Protein AF-A0A930E2F4-F1 (afdb_monomer_lite)

pLDDT: mean 85.82, std 9.88, range [59.75, 95.5]

Structure (mmCIF, N/CA/C/O backbone):
data_AF-A0A930E2F4-F1
#
_entry.id   AF-A0A930E2F4-F1
#
loop_
_atom_site.group_PDB
_atom_site.id
_atom_site.type_symbol
_atom_site.label_atom_id
_atom_site.label_alt_id
_atom_site.label_comp_id
_atom_site.label_asym_id
_atom_site.label_entity_id
_atom_site.label_seq_id
_atom_site.pdbx_PDB_ins_code
_atom_site.Cartn_x
_atom_site.Cartn_y
_atom_site.Cartn_z
_atom_site.occupancy
_atom_site.B_iso_or_equiv
_atom_site.auth_seq_id
_atom_site.auth_comp_id
_atom_site.auth_asym_id
_atom_site.auth_atom_id
_atom_site.pdbx_PDB_model_num
ATOM 1 N N . LYS A 1 1 ? 18.935 -7.660 -10.375 1.00 81.75 1 LYS A N 1
ATOM 2 C CA . LYS A 1 1 ? 17.566 -8.144 -10.692 1.00 81.75 1 LYS A CA 1
ATOM 3 C C . LYS A 1 1 ? 16.719 -7.061 -11.362 1.00 81.75 1 LYS A C 1
ATOM 5 O O . LYS A 1 1 ? 16.325 -7.275 -12.493 1.00 81.75 1 LYS A O 1
ATOM 10 N N . SER A 1 2 ? 16.497 -5.896 -10.746 1.00 85.94 2 SER A N 1
ATOM 11 C CA . SER A 1 2 ? 15.610 -4.852 -11.299 1.00 85.94 2 SER A CA 1
ATOM 12 C C . SER A 1 2 ? 16.050 -4.289 -12.659 1.00 85.94 2 SER A C 1
ATOM 14 O O . SER A 1 2 ? 15.217 -4.160 -13.542 1.00 85.94 2 SER A O 1
ATOM 16 N N . ILE A 1 3 ? 17.350 -4.043 -12.869 1.00 92.00 3 ILE A N 1
ATOM 17 C CA . ILE A 1 3 ? 17.878 -3.559 -14.163 1.00 92.00 3 ILE A CA 1
ATOM 18 C C . ILE A 1 3 ? 17.581 -4.557 -15.293 1.00 92.00 3 ILE A C 1
ATOM 20 O O . ILE A 1 3 ? 17.032 -4.176 -16.311 1.00 92.00 3 ILE A O 1
ATOM 24 N N . GLN A 1 4 ? 17.803 -5.854 -15.061 1.00 95.50 4 GLN A N 1
ATOM 25 C CA . GLN A 1 4 ? 17.511 -6.905 -16.046 1.00 95.50 4 GLN A CA 1
ATOM 26 C C . GLN A 1 4 ? 16.018 -7.011 -16.397 1.00 95.50 4 GLN A C 1
ATOM 28 O O . GLN A 1 4 ? 15.672 -7.430 -17.496 1.00 95.50 4 GLN A O 1
ATOM 33 N N . ILE A 1 5 ? 15.124 -6.680 -15.458 1.00 93.50 5 ILE A N 1
ATOM 34 C CA . ILE A 1 5 ? 13.680 -6.628 -15.721 1.00 93.50 5 ILE A CA 1
ATOM 35 C C . ILE A 1 5 ? 13.366 -5.433 -16.626 1.00 93.50 5 ILE A C 1
ATOM 37 O O . ILE A 1 5 ? 12.625 -5.588 -17.589 1.00 93.50 5 ILE A O 1
ATOM 41 N N . LEU A 1 6 ? 13.956 -4.268 -16.345 1.00 93.94 6 LEU A N 1
ATOM 42 C CA . LEU A 1 6 ? 13.782 -3.067 -17.161 1.00 93.94 6 LEU A CA 1
ATOM 43 C C . LEU A 1 6 ? 14.352 -3.252 -18.574 1.00 93.94 6 LEU A C 1
ATOM 45 O O . LEU A 1 6 ? 13.663 -2.933 -19.538 1.00 93.94 6 LEU A O 1
ATOM 49 N N . ASP A 1 7 ? 15.523 -3.879 -18.706 1.00 94.00 7 ASP A N 1
ATOM 50 C CA . ASP A 1 7 ? 16.130 -4.194 -20.004 1.00 94.00 7 ASP A CA 1
ATOM 51 C C . ASP A 1 7 ? 15.224 -5.106 -20.845 1.00 94.00 7 ASP A C 1
ATOM 53 O O . ASP A 1 7 ? 15.017 -4.854 -22.030 1.00 94.00 7 ASP A O 1
ATOM 57 N N . LY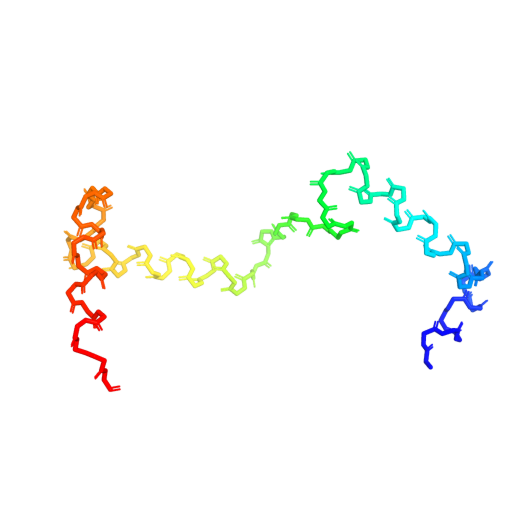S A 1 8 ? 14.606 -6.129 -20.231 1.00 95.44 8 LYS A N 1
ATOM 58 C CA . LY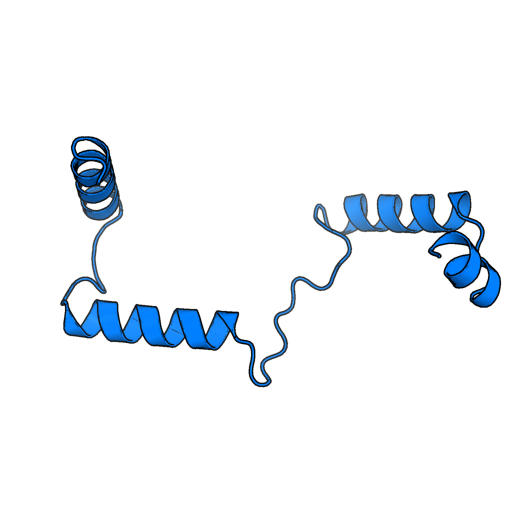S A 1 8 ? 13.619 -6.995 -20.909 1.00 95.44 8 LYS A CA 1
ATOM 59 C C . LYS A 1 8 ? 12.368 -6.243 -21.367 1.00 95.44 8 LYS A C 1
ATOM 61 O O . LYS A 1 8 ? 11.725 -6.674 -22.318 1.00 95.44 8 LYS A O 1
ATOM 66 N N . LEU A 1 9 ? 12.018 -5.151 -20.690 1.00 92.00 9 LEU A N 1
ATOM 67 C CA . LEU A 1 9 ? 10.904 -4.269 -21.044 1.00 92.00 9 LEU A CA 1
ATOM 68 C C . LEU A 1 9 ? 11.324 -3.149 -22.015 1.00 92.00 9 LEU A C 1
ATOM 70 O O . LEU A 1 9 ? 10.490 -2.321 -22.370 1.00 92.00 9 LEU A O 1
ATOM 74 N N . GLY A 1 10 ? 12.596 -3.098 -22.434 1.00 94.19 10 GLY A N 1
ATOM 75 C CA . GLY A 1 10 ? 13.128 -2.035 -23.291 1.00 94.19 10 GLY A CA 1
ATOM 76 C C . GLY A 1 10 ? 13.226 -0.672 -22.597 1.00 94.19 10 GLY A C 1
ATOM 77 O O . GLY A 1 10 ? 13.232 0.363 -23.260 1.00 94.19 10 GLY A O 1
ATOM 78 N N . LEU A 1 11 ? 13.274 -0.652 -21.262 1.00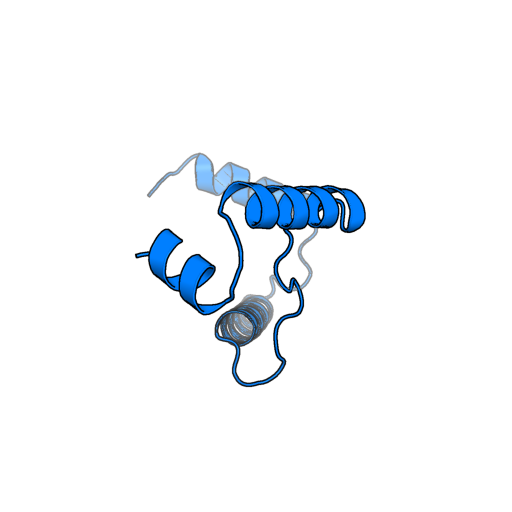 92.81 11 LEU A N 1
ATOM 79 C CA . LEU A 1 11 ? 13.305 0.562 -20.451 1.00 92.81 11 LEU A CA 1
ATOM 80 C C . LEU A 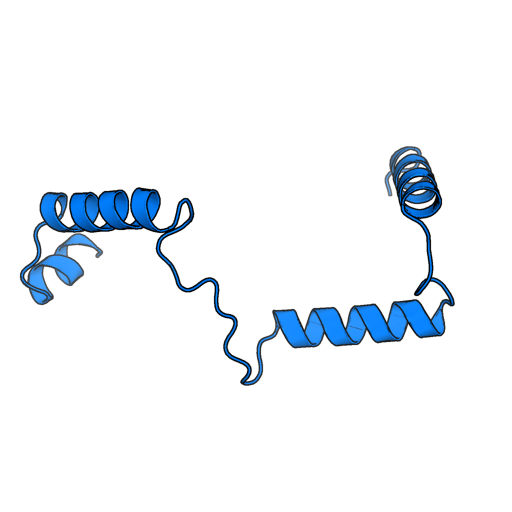1 11 ? 14.666 0.738 -19.785 1.00 92.81 11 LEU A C 1
ATOM 82 O O . LEU A 1 11 ? 15.210 -0.179 -19.182 1.00 92.81 11 LEU A O 1
ATOM 86 N N . SER A 1 12 ? 15.181 1.965 -19.808 1.00 95.19 12 SER A N 1
ATOM 87 C CA . SER A 1 12 ? 16.330 2.328 -18.979 1.00 95.19 12 SER A CA 1
ATOM 88 C C . SER A 1 12 ? 15.887 2.679 -17.557 1.00 95.19 12 SER A C 1
ATOM 90 O O . SER A 1 12 ? 14.784 3.192 -17.338 1.00 95.19 12 SER A O 1
ATOM 92 N N . LEU A 1 13 ? 16.773 2.469 -16.580 1.00 92.75 13 LEU A N 1
ATOM 93 C CA . LEU A 1 13 ? 16.517 2.852 -15.189 1.00 92.75 13 LEU A CA 1
ATOM 94 C C . LEU A 1 13 ? 16.141 4.344 -15.035 1.00 92.75 13 LEU A C 1
ATOM 96 O O . LEU A 1 13 ? 15.146 4.623 -14.362 1.00 92.75 13 LEU A O 1
ATOM 100 N N . PRO A 1 14 ? 16.834 5.310 -15.676 1.00 94.62 14 PRO A N 1
ATOM 101 C CA . PRO A 1 14 ? 16.436 6.715 -15.600 1.00 94.62 14 PRO A CA 1
ATOM 102 C C . PRO A 1 14 ? 15.055 6.992 -16.205 1.00 94.62 14 PRO A C 1
ATOM 104 O O . PRO A 1 14 ? 14.305 7.796 -15.656 1.00 94.62 14 PRO A O 1
ATOM 107 N N . ALA A 1 15 ? 14.697 6.338 -17.317 1.00 94.62 15 ALA A N 1
ATOM 108 C CA . ALA A 1 15 ? 13.378 6.504 -17.928 1.00 94.62 15 ALA A CA 1
ATOM 109 C C . ALA A 1 15 ? 12.266 5.992 -17.003 1.00 94.62 15 ALA A C 1
ATOM 111 O O . ALA A 1 15 ? 11.293 6.705 -16.764 1.00 94.62 15 ALA A O 1
ATOM 112 N N . TYR A 1 16 ? 12.459 4.808 -16.416 1.00 92.62 16 TYR A N 1
ATOM 113 C CA . TYR A 1 16 ? 11.522 4.223 -15.460 1.00 92.62 16 TYR A CA 1
ATOM 114 C C . TYR A 1 16 ? 11.301 5.123 -14.235 1.00 92.62 16 TYR A C 1
ATOM 116 O O . TYR A 1 16 ? 10.163 5.401 -13.863 1.00 92.62 16 TYR A O 1
ATOM 124 N N . LEU A 1 17 ? 12.374 5.653 -13.638 1.00 92.19 17 LEU A N 1
ATOM 125 C CA . LEU A 1 17 ? 12.254 6.539 -12.476 1.00 92.19 17 LEU A CA 1
ATOM 126 C C . LEU A 1 17 ? 11.506 7.837 -12.803 1.00 92.19 17 LEU A C 1
ATOM 128 O O . LEU A 1 17 ? 10.670 8.264 -12.011 1.00 92.19 17 LEU A O 1
ATOM 132 N N . ARG A 1 18 ? 11.739 8.443 -13.976 1.00 93.75 18 ARG A N 1
ATOM 133 C CA . ARG A 1 18 ? 10.986 9.637 -14.405 1.00 93.75 18 ARG A CA 1
ATOM 134 C C . ARG A 1 18 ? 9.493 9.353 -14.544 1.00 93.75 18 ARG A C 1
ATOM 136 O O . ARG A 1 18 ? 8.689 10.175 -14.117 1.00 93.75 18 ARG A O 1
ATOM 143 N N . MET A 1 19 ? 9.126 8.195 -15.092 1.00 90.25 19 MET A N 1
ATOM 144 C CA . MET A 1 19 ? 7.724 7.775 -15.198 1.00 90.25 19 MET A CA 1
ATOM 145 C C . MET A 1 19 ? 7.077 7.628 -13.814 1.00 90.25 19 MET A C 1
ATOM 147 O O . MET A 1 19 ? 5.979 8.135 -13.596 1.00 90.25 19 MET A O 1
ATOM 151 N N . CYS A 1 20 ? 7.774 7.007 -12.856 1.00 88.06 20 CYS A N 1
ATOM 152 C CA . CYS A 1 20 ? 7.288 6.885 -11.479 1.00 88.06 20 CYS A CA 1
ATOM 153 C C . CYS A 1 20 ? 7.095 8.250 -10.807 1.00 88.06 20 CYS A C 1
ATOM 155 O O . CYS A 1 20 ? 6.079 8.462 -10.155 1.00 88.06 20 CYS A O 1
ATOM 157 N N . MET A 1 21 ? 8.037 9.181 -10.988 1.00 91.38 21 MET A N 1
ATOM 158 C CA . MET A 1 21 ? 7.952 10.537 -10.425 1.00 91.38 21 MET A CA 1
ATOM 159 C C . MET A 1 21 ? 6.814 11.353 -11.041 1.00 91.38 21 MET A C 1
ATOM 161 O O . MET A 1 21 ? 6.085 12.032 -10.324 1.00 91.38 21 MET A O 1
ATOM 165 N N . ALA A 1 22 ? 6.613 11.249 -12.357 1.00 90.88 22 ALA A N 1
ATOM 166 C CA . ALA A 1 22 ? 5.475 11.878 -13.018 1.00 90.88 22 ALA A CA 1
ATOM 167 C C . ALA A 1 22 ? 4.148 11.360 -12.444 1.00 90.88 22 ALA A C 1
ATOM 169 O O . ALA A 1 22 ? 3.256 12.148 -12.138 1.00 90.88 22 ALA A O 1
ATOM 170 N N . ARG A 1 23 ? 4.049 10.044 -12.222 1.00 85.44 23 ARG A N 1
ATOM 171 C CA . ARG A 1 23 ? 2.849 9.427 -11.655 1.00 85.44 23 ARG A CA 1
ATOM 172 C C . ARG A 1 23 ? 2.638 9.770 -10.178 1.00 85.44 23 ARG A C 1
ATOM 174 O O . ARG A 1 23 ? 1.508 10.031 -9.798 1.00 85.44 23 ARG A O 1
ATOM 181 N N . LEU A 1 24 ? 3.706 9.851 -9.380 1.00 87.75 24 LEU A N 1
ATOM 182 C CA . LEU A 1 24 ? 3.657 10.332 -7.990 1.00 87.75 24 LEU A CA 1
ATOM 183 C C . LEU A 1 24 ? 3.023 11.725 -7.896 1.00 87.75 24 LEU A C 1
ATOM 185 O O . LEU A 1 24 ? 2.130 11.950 -7.083 1.00 87.75 24 LEU A O 1
ATOM 189 N N . ASN A 1 25 ? 3.474 12.646 -8.751 1.00 86.62 25 ASN A N 1
ATOM 190 C CA . ASN A 1 25 ? 2.958 14.012 -8.778 1.00 86.62 25 ASN A CA 1
ATOM 191 C C . ASN A 1 25 ? 1.511 14.068 -9.280 1.00 86.62 25 ASN A C 1
ATOM 193 O O . ASN A 1 25 ? 0.707 14.813 -8.731 1.00 86.62 25 ASN A O 1
ATOM 197 N N . GLN A 1 26 ? 1.178 13.287 -10.312 1.00 83.12 26 GLN A N 1
ATOM 198 C CA . GLN A 1 26 ? -0.170 13.257 -10.880 1.00 83.12 26 GLN A CA 1
ATOM 199 C C . GLN A 1 26 ? -1.207 12.706 -9.892 1.00 83.12 26 GLN A C 1
ATOM 201 O O . GLN A 1 26 ? -2.301 13.251 -9.791 1.00 83.12 26 GLN A O 1
ATOM 206 N N . GLU A 1 27 ? -0.868 11.639 -9.171 1.00 80.69 27 GLU A N 1
ATOM 207 C CA . GLU A 1 27 ? -1.768 10.986 -8.212 1.00 80.69 27 GLU A CA 1
ATOM 208 C C . GLU A 1 27 ? -1.721 11.644 -6.818 1.00 80.69 27 GLU A C 1
ATOM 210 O O . GLU A 1 27 ? -2.466 11.246 -5.926 1.00 80.69 27 GLU A O 1
ATOM 215 N N . ASN A 1 28 ? -0.829 12.626 -6.607 1.00 80.75 28 ASN A N 1
ATOM 216 C CA . ASN A 1 28 ? -0.511 13.212 -5.297 1.00 80.75 28 ASN A CA 1
ATOM 217 C C . ASN A 1 28 ? -0.316 12.135 -4.208 1.00 80.75 28 ASN A C 1
ATOM 219 O O . ASN A 1 28 ? -0.814 12.237 -3.085 1.00 80.75 28 ASN A O 1
ATOM 223 N N . GLY A 1 29 ? 0.358 11.047 -4.581 1.00 75.44 29 GLY A N 1
ATOM 224 C CA . GLY A 1 29 ? 0.335 9.794 -3.840 1.00 75.44 29 GLY A CA 1
ATOM 225 C C . GLY A 1 29 ? 1.134 8.697 -4.537 1.00 75.44 29 GLY A C 1
ATOM 226 O O . GLY A 1 29 ? 1.662 8.881 -5.629 1.00 75.44 29 GLY A O 1
ATOM 227 N N . ILE A 1 30 ? 1.267 7.545 -3.882 1.00 78.81 30 ILE A N 1
ATOM 228 C CA . ILE A 1 30 ? 2.121 6.440 -4.338 1.00 78.81 30 ILE A CA 1
ATOM 229 C C . ILE A 1 30 ? 1.609 5.885 -5.688 1.00 78.81 30 ILE A C 1
ATOM 231 O O . ILE A 1 30 ? 0.420 5.604 -5.806 1.00 78.81 30 ILE A O 1
ATOM 235 N N . PRO A 1 31 ? 2.477 5.630 -6.692 1.00 65.75 31 PRO A N 1
ATOM 236 C CA . PRO A 1 31 ? 2.081 5.282 -8.058 1.00 65.75 31 PRO A CA 1
ATOM 237 C C . PRO A 1 31 ? 1.758 3.783 -8.206 1.00 65.75 31 PRO A C 1
ATOM 239 O O . PRO A 1 31 ? 2.041 3.171 -9.237 1.00 65.75 31 PRO A O 1
ATOM 242 N N . PHE A 1 32 ? 1.203 3.175 -7.158 1.00 66.94 32 PHE A N 1
ATOM 243 C CA . PHE A 1 32 ? 0.687 1.810 -7.154 1.00 66.94 32 PHE A CA 1
ATOM 244 C C . PHE A 1 32 ? -0.825 1.867 -6.966 1.00 66.94 32 PHE A C 1
ATOM 246 O O . PHE A 1 32 ? -1.348 2.821 -6.397 1.00 66.94 32 PHE A O 1
ATOM 253 N N . SER A 1 33 ? -1.534 0.843 -7.440 1.00 65.06 33 SER A N 1
ATOM 254 C CA . SER A 1 33 ? -2.983 0.762 -7.265 1.00 65.06 33 SER A CA 1
ATOM 255 C C . SER A 1 33 ? -3.341 0.834 -5.777 1.00 65.06 33 SER A C 1
ATOM 257 O O . SER A 1 33 ? -3.118 -0.123 -5.041 1.00 65.06 33 SER A O 1
ATOM 259 N N . MET A 1 34 ? -3.928 1.957 -5.354 1.00 60.03 34 MET A N 1
ATOM 260 C CA . MET A 1 34 ? -4.615 2.092 -4.064 1.00 60.03 34 MET A CA 1
ATOM 261 C C . MET A 1 34 ? -5.948 1.332 -4.041 1.00 60.03 34 MET A C 1
ATOM 263 O O . MET A 1 34 ? -6.576 1.218 -2.990 1.00 60.03 34 MET A O 1
ATOM 267 N N . ASN A 1 35 ? -6.377 0.787 -5.183 1.00 59.75 35 ASN A N 1
ATOM 268 C CA . ASN A 1 35 ? -7.582 -0.021 -5.257 1.00 59.75 35 ASN A CA 1
ATOM 269 C C . ASN A 1 35 ? -7.299 -1.402 -4.681 1.00 59.75 35 ASN A C 1
ATOM 271 O O . ASN A 1 35 ? -6.446 -2.145 -5.175 1.00 59.75 35 ASN A O 1
ATOM 275 N N . ILE A 1 36 ? -8.050 -1.736 -3.640 1.00 64.75 36 ILE A N 1
ATOM 276 C CA . ILE A 1 36 ? -8.074 -3.070 -3.068 1.00 64.75 36 ILE A CA 1
ATOM 277 C C . ILE A 1 36 ? -8.994 -3.915 -3.947 1.00 64.75 36 ILE A C 1
ATOM 279 O O . ILE A 1 36 ? -10.193 -3.651 -4.017 1.00 64.75 36 ILE A O 1
ATOM 283 N N . SER A 1 37 ? -8.443 -4.925 -4.626 1.00 67.19 37 SER A N 1
ATOM 284 C CA . SER A 1 37 ? -9.254 -5.883 -5.378 1.00 67.19 37 SER A CA 1
ATOM 285 C C . SER A 1 37 ? -10.288 -6.519 -4.435 1.00 67.19 37 SER A C 1
ATOM 287 O O . SER A 1 37 ? -9.904 -6.986 -3.358 1.00 67.19 37 SER A O 1
ATOM 289 N N . PRO A 1 38 ? -11.583 -6.559 -4.801 1.00 62.44 38 PRO A N 1
ATOM 290 C CA . PRO A 1 38 ? -12.643 -7.078 -3.928 1.00 62.44 38 PRO A CA 1
ATOM 291 C C . PRO A 1 38 ? -12.512 -8.588 -3.658 1.00 62.44 38 PRO A C 1
ATOM 293 O O . PRO A 1 38 ? -13.142 -9.128 -2.749 1.00 62.44 38 PRO A O 1
ATOM 296 N N . GLU A 1 39 ? -11.672 -9.270 -4.431 1.00 63.81 39 GLU A N 1
ATOM 297 C CA . GLU A 1 39 ? -11.465 -10.710 -4.397 1.00 63.81 39 GLU A CA 1
ATOM 298 C C . GLU A 1 39 ? -10.508 -11.096 -3.260 1.00 63.81 39 GLU A C 1
ATOM 300 O O . GLU A 1 39 ? -9.307 -10.844 -3.322 1.00 63.81 39 GLU A O 1
ATOM 305 N N . ASN A 1 40 ? -11.055 -11.700 -2.199 1.00 69.31 40 ASN A N 1
ATOM 306 C CA . ASN A 1 40 ? -10.323 -12.366 -1.112 1.00 69.31 40 ASN A CA 1
ATOM 307 C C . ASN A 1 40 ? -9.127 -11.589 -0.520 1.00 69.31 40 ASN A C 1
ATOM 309 O O . ASN A 1 40 ? -8.106 -12.171 -0.149 1.00 69.31 40 ASN A O 1
ATOM 313 N N . ASN A 1 41 ? -9.259 -10.268 -0.376 1.00 81.38 41 ASN A N 1
ATOM 314 C CA . ASN A 1 41 ? -8.201 -9.451 0.202 1.00 81.38 41 ASN A CA 1
ATOM 315 C C . ASN A 1 41 ? -8.071 -9.684 1.728 1.00 81.38 41 ASN A C 1
ATOM 317 O O . ASN A 1 41 ? -9.032 -9.440 2.469 1.00 81.38 41 ASN A O 1
ATOM 321 N N . PRO A 1 42 ? -6.889 -10.090 2.237 1.00 85.12 42 PRO A N 1
ATOM 322 C CA . PRO A 1 42 ? -6.676 -10.315 3.668 1.00 85.12 42 PRO A CA 1
ATOM 323 C C . PRO A 1 42 ? -6.964 -9.088 4.542 1.00 85.12 42 PRO A C 1
ATOM 325 O O . PRO A 1 42 ? -7.475 -9.243 5.649 1.00 85.12 42 PRO A O 1
ATOM 328 N N . GLY A 1 43 ? -6.691 -7.880 4.040 1.00 85.75 43 GLY A N 1
ATOM 329 C CA . GLY A 1 43 ? -6.962 -6.622 4.736 1.00 85.75 43 GLY A CA 1
ATOM 330 C C . GLY A 1 43 ? -8.457 -6.356 4.908 1.00 85.75 43 GLY A C 1
ATOM 331 O O . GLY A 1 43 ? -8.896 -6.046 6.012 1.00 85.75 43 GLY A O 1
ATOM 332 N N . ILE A 1 44 ? -9.262 -6.574 3.860 1.00 87.44 44 ILE A N 1
ATOM 333 C CA . ILE A 1 44 ? -10.731 -6.463 3.954 1.00 87.44 44 ILE A CA 1
ATOM 334 C C . ILE A 1 44 ? -11.282 -7.495 4.941 1.00 87.44 44 ILE A C 1
ATOM 336 O O . ILE A 1 44 ? -12.133 -7.172 5.769 1.00 87.44 44 ILE A O 1
ATOM 340 N N . ASN A 1 45 ? -10.791 -8.734 4.886 1.00 89.25 45 ASN A N 1
ATOM 341 C CA . ASN A 1 45 ? -11.233 -9.790 5.797 1.00 89.25 45 ASN A CA 1
ATOM 342 C C . ASN A 1 45 ? -10.869 -9.484 7.257 1.00 89.25 45 ASN A C 1
ATOM 344 O O . ASN A 1 45 ? -11.676 -9.734 8.153 1.00 89.25 45 ASN A O 1
ATOM 348 N N . ALA A 1 46 ? -9.682 -8.925 7.505 1.00 90.88 46 ALA A N 1
ATOM 349 C CA . ALA A 1 46 ? -9.276 -8.467 8.829 1.00 90.88 46 ALA A CA 1
ATOM 350 C C . ALA A 1 46 ? -10.173 -7.327 9.329 1.00 90.88 46 ALA A C 1
ATOM 352 O O . ALA A 1 46 ? -10.635 -7.382 10.467 1.00 90.88 46 ALA A O 1
ATOM 353 N N . LEU A 1 47 ? -10.487 -6.352 8.468 1.00 89.81 47 LEU A N 1
ATOM 354 C CA . LEU A 1 47 ? -11.364 -5.234 8.813 1.00 89.81 47 LEU A CA 1
ATOM 355 C C . LEU A 1 47 ? -12.774 -5.716 9.177 1.00 89.81 47 LEU A C 1
ATOM 357 O O . LEU A 1 47 ? -13.281 -5.358 10.233 1.00 89.81 47 LEU A O 1
ATOM 361 N N . LYS A 1 48 ? -13.368 -6.609 8.373 1.00 90.62 48 LYS A N 1
ATOM 362 C CA . LYS A 1 48 ? -14.683 -7.210 8.665 1.00 90.62 48 LYS A CA 1
ATOM 363 C C . LYS A 1 48 ? -14.704 -7.947 10.006 1.00 90.62 48 LYS A C 1
ATOM 365 O O . LYS A 1 48 ? -15.662 -7.821 10.762 1.00 90.62 48 LYS A O 1
ATOM 370 N N . LYS A 1 49 ? -13.651 -8.715 10.313 1.00 92.69 49 LYS A N 1
ATOM 371 C CA . LYS A 1 49 ? -13.521 -9.397 11.611 1.00 92.69 49 LYS A CA 1
ATOM 372 C C . LYS A 1 49 ? -13.415 -8.397 12.760 1.00 92.69 49 LYS A C 1
ATOM 374 O O . LYS A 1 49 ? -14.082 -8.585 13.768 1.00 92.69 49 LYS A O 1
ATOM 379 N N . ALA A 1 50 ? -12.612 -7.346 12.601 1.00 91.00 50 ALA A N 1
ATOM 380 C CA . ALA A 1 50 ? -12.469 -6.299 13.606 1.00 91.00 50 ALA A CA 1
ATOM 381 C C . ALA A 1 50 ? -13.800 -5.575 13.864 1.00 91.00 50 ALA A C 1
ATOM 383 O O . ALA A 1 50 ? -14.156 -5.385 15.022 1.00 91.00 50 ALA A O 1
ATOM 384 N N . SER A 1 51 ? -14.565 -5.254 12.814 1.00 88.50 51 SER A N 1
ATOM 385 C CA . SER A 1 51 ? -15.908 -4.671 12.945 1.00 88.50 51 SER A CA 1
ATOM 386 C C . SER A 1 51 ? -16.863 -5.585 13.716 1.00 88.50 51 SER A C 1
ATOM 388 O O . SER A 1 51 ? -17.512 -5.126 14.647 1.00 88.50 51 SER A O 1
ATOM 390 N N . LYS A 1 52 ? -16.885 -6.891 13.411 1.00 93.62 52 LYS A N 1
ATOM 391 C CA . LYS A 1 52 ? -17.715 -7.865 14.143 1.00 93.62 52 LYS A CA 1
ATOM 392 C C . LYS A 1 52 ? -17.357 -7.931 15.630 1.00 93.62 52 LYS A C 1
ATOM 394 O O . LYS A 1 52 ? -18.236 -7.960 16.479 1.00 93.62 52 LYS A O 1
ATOM 399 N N . ILE A 1 53 ? -16.063 -7.924 15.948 1.00 91.81 53 ILE A N 1
ATOM 400 C CA . ILE A 1 53 ? -15.589 -7.88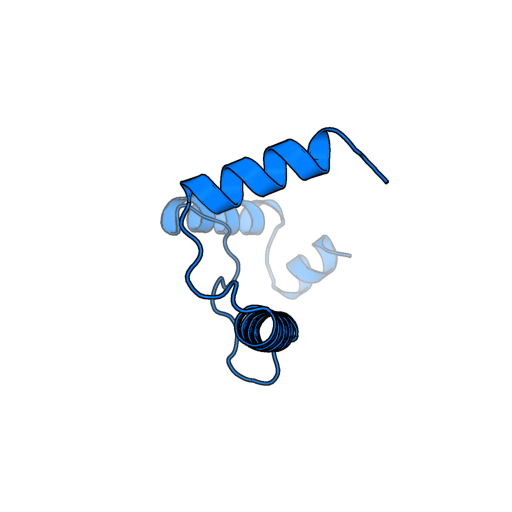2 17.337 1.00 91.81 53 ILE A CA 1
ATOM 401 C C . ILE A 1 53 ? -16.020 -6.564 17.995 1.00 91.81 53 ILE A C 1
ATOM 403 O O . ILE A 1 53 ? -16.476 -6.566 19.130 1.00 91.81 53 ILE A O 1
ATOM 407 N N . ALA A 1 54 ? -15.926 -5.430 17.301 1.00 88.88 54 ALA A N 1
ATOM 408 C CA . ALA A 1 54 ? -16.348 -4.149 17.860 1.00 88.88 54 ALA A CA 1
ATOM 409 C C . ALA A 1 54 ? -17.841 -4.136 18.238 1.00 88.88 54 ALA A C 1
ATOM 411 O O . ALA A 1 54 ? -18.185 -3.644 19.312 1.00 88.88 54 ALA A O 1
ATOM 412 N N . GLU A 1 55 ? -18.702 -4.727 17.407 1.00 91.69 55 GLU A N 1
ATOM 413 C CA . GLU A 1 55 ? -20.128 -4.917 17.710 1.00 91.69 55 GLU A CA 1
ATOM 414 C C . GLU A 1 55 ? -20.339 -5.840 18.920 1.00 91.69 55 GLU A C 1
ATOM 416 O O . GLU A 1 55 ? -21.074 -5.490 19.839 1.00 91.69 55 GLU A O 1
ATOM 421 N N . GLU A 1 56 ? -19.653 -6.989 18.972 1.00 92.56 56 GLU A N 1
ATOM 422 C CA . GLU A 1 56 ? -19.759 -7.954 20.082 1.00 92.56 56 GLU A CA 1
ATOM 423 C C . GLU A 1 56 ? -19.363 -7.347 21.438 1.00 92.56 56 GLU A C 1
ATOM 425 O O . GLU A 1 56 ? -19.947 -7.681 22.468 1.00 92.56 56 GLU A O 1
ATOM 430 N N . TYR A 1 57 ? -18.390 -6.436 21.440 1.00 89.62 57 TYR A N 1
ATOM 431 C CA . TYR A 1 57 ? -17.935 -5.727 22.636 1.00 89.62 57 TYR A CA 1
ATOM 432 C C . TYR A 1 57 ? -18.687 -4.406 22.888 1.00 89.62 57 TYR A C 1
ATOM 434 O O . TYR A 1 57 ? -18.358 -3.705 23.846 1.00 89.62 57 TYR A O 1
ATOM 442 N N . GLY A 1 58 ? -19.674 -4.049 22.054 1.00 88.12 58 GLY A N 1
ATOM 443 C CA . GLY A 1 58 ? -20.456 -2.814 22.189 1.00 88.12 58 GLY A CA 1
ATOM 444 C C . GLY A 1 58 ? -19.628 -1.534 22.037 1.00 88.12 58 GLY A C 1
ATOM 445 O O . GLY A 1 58 ? -19.942 -0.515 22.642 1.00 88.12 58 GLY A O 1
ATOM 446 N N . ILE A 1 59 ? -18.535 -1.594 21.273 1.00 87.81 59 ILE A N 1
ATOM 447 C CA . ILE A 1 59 ? -17.617 -0.473 21.021 1.00 87.81 59 ILE A CA 1
ATOM 448 C C . ILE A 1 59 ? -17.703 0.050 19.580 1.00 87.81 59 ILE A C 1
ATOM 450 O O . ILE A 1 59 ? -16.849 0.833 19.164 1.00 87.81 59 ILE A O 1
ATOM 454 N N . SER A 1 60 ? -18.707 -0.392 18.818 1.00 86.69 60 SER A N 1
ATOM 455 C CA . SER A 1 60 ? -18.961 0.016 17.431 1.00 86.69 60 SER A CA 1
ATOM 456 C C . SER A 1 60 ? -19.216 1.517 17.279 1.00 86.69 60 SER A C 1
ATOM 458 O O . SER A 1 60 ? -18.780 2.102 16.293 1.00 86.69 60 SER A O 1
ATOM 460 N N . ASP A 1 61 ? -19.863 2.137 18.267 1.00 88.31 61 ASP A N 1
ATOM 461 C CA . ASP A 1 61 ? -20.365 3.518 18.198 1.00 88.31 61 ASP A CA 1
ATOM 462 C C . ASP A 1 61 ? -19.542 4.509 19.042 1.00 88.31 61 ASP A C 1
ATOM 464 O O . ASP A 1 61 ? -20.029 5.564 19.441 1.00 88.31 61 ASP A O 1
ATOM 468 N N . MET A 1 62 ? -18.289 4.161 19.346 1.00 87.56 62 MET A N 1
ATOM 469 C CA . MET A 1 62 ? -17.420 4.962 20.211 1.00 87.56 62 MET A CA 1
ATOM 470 C C . MET A 1 62 ? -17.039 6.297 19.557 1.00 87.56 62 MET A C 1
ATOM 472 O O . MET A 1 62 ? -16.617 6.331 18.396 1.00 87.56 62 MET A O 1
ATOM 476 N N . THR A 1 63 ? -17.126 7.397 20.307 1.00 92.25 63 THR A N 1
ATOM 477 C CA . THR A 1 63 ? -16.741 8.715 19.779 1.00 92.25 63 THR A CA 1
ATOM 478 C C . THR A 1 63 ? -15.220 8.874 19.705 1.00 92.25 63 THR A C 1
ATOM 480 O O . THR A 1 63 ? -14.453 8.136 20.332 1.00 92.25 63 THR A O 1
ATOM 483 N N . LEU A 1 64 ? -14.745 9.868 18.946 1.00 90.19 64 LEU A N 1
ATOM 484 C CA . LEU A 1 64 ? -13.309 10.153 18.839 1.00 90.19 64 LEU A CA 1
ATOM 485 C C . LEU A 1 64 ? -12.687 10.503 20.199 1.00 90.19 64 LEU A C 1
ATOM 487 O O . LEU A 1 64 ? -11.544 10.133 20.471 1.00 90.19 64 LEU A O 1
ATOM 491 N N . GLU A 1 65 ? -13.426 11.195 21.062 1.00 91.94 65 GLU A N 1
ATOM 492 C CA . GLU A 1 65 ? -12.998 11.559 22.413 1.00 91.94 65 GLU A CA 1
ATOM 493 C C . GLU A 1 65 ? -12.769 10.312 23.275 1.00 91.94 65 GLU A C 1
ATOM 495 O O . GLU A 1 65 ? -11.715 10.171 23.900 1.00 91.94 65 GLU A O 1
ATOM 500 N N . GLU A 1 66 ? -13.720 9.378 23.258 1.00 90.56 66 GLU A N 1
ATOM 501 C CA . GLU A 1 66 ? -13.650 8.116 23.998 1.00 90.56 66 GLU A CA 1
ATOM 502 C C . GLU A 1 66 ? -12.515 7.213 23.492 1.00 90.56 66 GLU A C 1
ATOM 504 O O . GLU A 1 66 ? -11.773 6.632 24.293 1.00 90.56 66 GLU A O 1
ATOM 509 N N . ILE A 1 67 ? -12.323 7.142 22.169 1.00 90.88 67 ILE A N 1
ATOM 510 C CA . ILE A 1 67 ? -11.207 6.415 21.545 1.00 90.88 67 ILE A CA 1
ATOM 511 C C . ILE A 1 67 ? -9.871 6.981 22.037 1.00 90.88 67 ILE A C 1
ATOM 513 O O . ILE A 1 67 ? -8.997 6.235 22.489 1.00 90.88 67 ILE A O 1
ATOM 517 N N . ASN A 1 68 ? -9.711 8.305 21.984 1.00 92.06 68 ASN A N 1
ATOM 518 C CA . ASN A 1 68 ? -8.477 8.967 22.397 1.00 92.06 68 ASN A CA 1
ATOM 519 C C . ASN A 1 68 ? -8.196 8.778 23.894 1.00 92.06 68 ASN A C 1
ATOM 521 O O . ASN A 1 68 ? -7.047 8.522 24.266 1.00 92.06 68 ASN A O 1
ATOM 525 N N . ALA A 1 69 ? -9.227 8.837 24.743 1.00 92.69 69 ALA A N 1
ATOM 526 C CA . ALA A 1 69 ? -9.098 8.579 26.175 1.00 92.69 69 ALA A CA 1
ATOM 527 C C . ALA A 1 69 ? -8.584 7.155 26.454 1.00 92.69 69 ALA A C 1
ATOM 529 O O . ALA A 1 69 ? -7.608 6.991 27.191 1.00 92.69 69 ALA A O 1
ATOM 530 N N . LYS A 1 70 ? -9.156 6.136 25.794 1.00 87.00 70 LYS A N 1
ATOM 531 C CA . LYS A 1 70 ? -8.721 4.734 25.936 1.00 87.00 70 LYS A CA 1
ATOM 532 C C . LYS A 1 70 ? -7.296 4.499 25.438 1.00 87.00 70 LYS A C 1
ATOM 534 O O . LYS A 1 70 ? -6.532 3.785 26.082 1.00 87.00 70 LYS A O 1
ATOM 539 N N . ILE A 1 71 ? -6.905 5.109 24.316 1.00 90.06 71 ILE A N 1
ATOM 540 C CA . ILE A 1 71 ? -5.527 5.013 23.803 1.00 90.06 71 ILE A CA 1
ATOM 541 C C . ILE A 1 71 ? -4.542 5.646 24.791 1.00 90.06 71 ILE A C 1
ATOM 543 O O . ILE A 1 71 ? -3.475 5.081 25.047 1.00 90.06 71 ILE A O 1
ATOM 547 N N . ALA A 1 72 ? -4.883 6.811 25.348 1.00 93.06 72 ALA A N 1
ATOM 548 C CA . ALA A 1 72 ? -4.046 7.487 26.332 1.00 93.06 72 ALA A CA 1
ATOM 549 C C . ALA A 1 72 ? -3.881 6.646 27.605 1.00 93.06 72 ALA A C 1
ATOM 551 O O . ALA A 1 72 ? -2.773 6.554 28.127 1.00 93.06 72 ALA A O 1
ATOM 552 N N . GLU A 1 73 ? -4.949 6.004 28.081 1.00 92.12 73 GLU A N 1
ATOM 553 C CA . GLU A 1 73 ? -4.905 5.087 29.221 1.00 92.12 73 GLU A CA 1
ATOM 554 C C . GLU A 1 73 ? -4.056 3.841 28.931 1.00 92.12 73 GLU A C 1
ATOM 556 O O . GLU A 1 73 ? -3.146 3.530 29.697 1.00 92.12 73 GLU A O 1
ATOM 561 N N . ALA A 1 74 ? -4.262 3.182 27.787 1.00 91.00 74 ALA A N 1
ATOM 562 C CA . ALA A 1 74 ? -3.498 1.995 27.398 1.00 91.00 74 ALA A CA 1
ATOM 563 C C . ALA A 1 74 ? -1.989 2.274 27.270 1.00 91.00 74 ALA A C 1
ATOM 565 O O . ALA A 1 74 ? -1.166 1.430 27.612 1.00 91.00 74 ALA A O 1
ATOM 566 N N . ARG A 1 75 ? -1.603 3.474 26.818 1.00 92.69 75 ARG A N 1
ATOM 567 C CA . ARG A 1 75 ? -0.192 3.890 26.726 1.00 92.69 75 ARG A CA 1
ATOM 568 C C . ARG A 1 75 ? 0.457 4.171 28.081 1.00 92.69 75 ARG A C 1
ATOM 570 O O . ARG A 1 75 ? 1.681 4.126 28.160 1.00 92.69 75 ARG A O 1
ATOM 577 N N . LYS A 1 76 ? -0.325 4.463 29.129 1.00 91.00 76 LYS A N 1
ATOM 578 C CA . LYS A 1 76 ? 0.198 4.628 30.500 1.00 91.00 76 LYS A CA 1
ATOM 579 C C . LYS A 1 76 ? 0.630 3.297 31.111 1.00 91.00 76 LYS A C 1
ATOM 581 O O . LYS A 1 76 ? 1.506 3.291 31.969 1.00 91.00 76 LYS A O 1
ATOM 586 N N . PHE A 1 77 ? 0.047 2.193 30.648 1.00 81.38 77 PHE A N 1
ATOM 587 C CA . PHE A 1 77 ? 0.356 0.841 31.102 1.00 81.38 77 PHE A CA 1
ATOM 588 C C . PHE A 1 77 ? 0.812 -0.025 29.917 1.00 81.38 77 PHE A C 1
ATOM 590 O O . PHE A 1 77 ? 0.065 -0.904 29.477 1.00 81.38 77 PHE A O 1
ATOM 597 N N . PRO A 1 78 ? 2.013 0.229 29.357 1.00 70.88 78 PRO A N 1
ATOM 598 C CA . PRO A 1 78 ? 2.558 -0.628 28.314 1.00 70.88 78 PRO A CA 1
ATOM 599 C C . PRO A 1 78 ? 2.719 -2.052 28.867 1.00 70.88 78 PRO A C 1
ATOM 601 O O . PRO A 1 78 ? 3.233 -2.234 29.970 1.00 70.88 78 PRO A O 1
ATOM 604 N N . LYS A 1 79 ? 2.212 -3.034 28.115 1.00 60.22 79 LYS A N 1
ATOM 605 C CA . LYS A 1 79 ? 2.347 -4.462 28.430 1.00 60.22 79 LYS A CA 1
ATOM 606 C C . LYS A 1 79 ? 3.785 -4.940 28.295 1.00 60.22 79 LYS A C 1
ATOM 608 O O . LYS A 1 79 ? 4.462 -4.463 27.356 1.00 60.22 79 LYS A O 1
#

Sequence (79 aa):
KSIQILDKLGLSLPAYLRMCMARLNQENGIPFSMNISPENNPGINALKKASKIAEEYGISDMTLEEINAKIAEARKFPK

Radius of gyration: 21.52 Å; chains: 1; bounding box: 38×26×54 Å

Organism: NCBI:txid237576

Foldseek 3Di:
DVQVVCVVVVHHPVRVVVVQVVCCVVVVHGNDPPDDDPPPDPVVVVVVVVCVVCVVVVNNPPDPVRVVVVVVVCVVDPD

Secondary structure (DSSP, 8-state):
-HHHHHHHTT--HHHHHHHHHHHHHHHTS-SS-----SSS-HHHHHHHHHH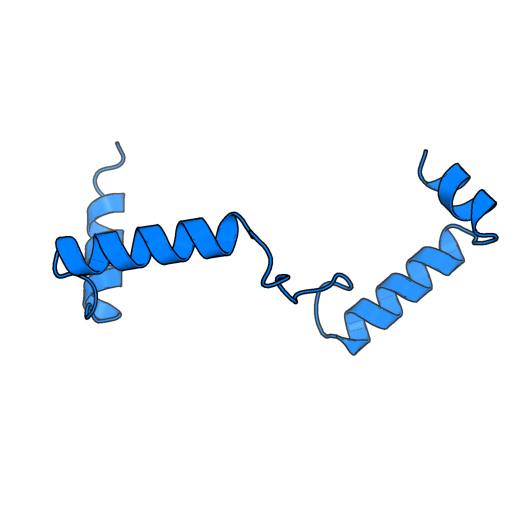HHHHHTT-TT--HHHHHHHHHHHHHS--

InterPro domains:
  IPR007337 RelB antitoxin/Antitoxin DinJ [PF04221] (2-52)
  IPR013321 Arc-type ribbon-helix-helix [G3DSA:1.10.1220.10] (1-76)